Protein AF-A0AAN5R4V4-F1 (afdb_monomer_lite)

Radius of gyration: 20.56 Å; chains: 1; bounding box: 42×52×54 Å

Secondary structure (DSSP, 8-state):
--S-TTSTTSS-----------PPPHHHHHHHHHHHHTTS-HHHHHHHHHHHHHHHHHHTTS-GGGHHHHHHHHHHHTTT-HHHHHHHHHHHHHHHHHHTT-

Organism: Legionella pneumophila (NCBI:txid446)

Structure (mmCIF, N/CA/C/O backbone):
data_AF-A0AAN5R4V4-F1
#
_entry.id   AF-A0AAN5R4V4-F1
#
loop_
_atom_site.group_PDB
_atom_site.id
_atom_site.type_symbol
_atom_site.label_atom_id
_atom_site.label_alt_id
_atom_site.label_comp_id
_atom_site.label_asym_id
_atom_site.label_entity_id
_atom_site.label_seq_id
_atom_site.pdbx_PDB_ins_code
_atom_site.Cartn_x
_atom_site.Cartn_y
_atom_site.Cartn_z
_atom_site.occupancy
_atom_site.B_iso_or_equiv
_atom_site.auth_seq_id
_atom_site.auth_comp_id
_atom_site.auth_asym_id
_atom_site.auth_atom_id
_atom_site.pdbx_PDB_model_num
ATOM 1 N N . MET A 1 1 ? -23.523 39.563 37.818 1.00 46.62 1 MET A N 1
ATOM 2 C CA . MET A 1 1 ? -23.634 39.715 36.348 1.00 46.62 1 MET A CA 1
ATOM 3 C C . MET A 1 1 ? -22.428 40.536 35.891 1.00 46.62 1 MET A C 1
ATOM 5 O O . MET A 1 1 ? -22.315 41.641 36.377 1.00 46.62 1 MET A O 1
ATOM 9 N N . LEU A 1 2 ? -21.408 40.138 35.131 1.00 40.41 2 LEU A N 1
ATOM 10 C CA . LEU A 1 2 ? -21.010 38.964 34.356 1.00 40.41 2 LEU A CA 1
ATOM 11 C C . LEU A 1 2 ? -19.519 38.707 34.707 1.00 40.41 2 LEU A C 1
ATOM 13 O O . LEU A 1 2 ? -18.661 39.493 34.322 1.00 40.41 2 LEU A O 1
ATOM 17 N N . LYS A 1 3 ? -19.177 37.634 35.431 1.00 44.00 3 LYS A N 1
ATOM 18 C CA . LYS A 1 3 ? -17.776 37.165 35.593 1.00 44.00 3 LYS A CA 1
ATOM 19 C C . LYS A 1 3 ? -17.554 35.779 34.964 1.00 44.00 3 LYS A C 1
ATOM 21 O O . LYS A 1 3 ? -16.585 35.105 35.274 1.00 44.00 3 LYS A O 1
ATOM 26 N N . PHE A 1 4 ? -18.449 35.367 34.065 1.00 46.41 4 PHE A N 1
ATOM 27 C CA . PHE A 1 4 ? -18.423 34.049 33.417 1.00 46.41 4 PHE A CA 1
ATOM 28 C C . PHE A 1 4 ? -17.843 34.057 31.992 1.00 46.41 4 PHE A C 1
ATOM 30 O O . PHE A 1 4 ? -17.667 33.001 31.400 1.00 46.41 4 PHE A O 1
ATOM 37 N N . PHE A 1 5 ? -17.500 35.225 31.437 1.00 43.38 5 PHE A N 1
ATOM 38 C CA . PHE A 1 5 ? -17.176 35.350 30.008 1.00 43.38 5 PHE A CA 1
ATOM 39 C C . PHE A 1 5 ? -15.700 35.116 29.633 1.00 43.38 5 PHE A C 1
ATOM 41 O O . PHE A 1 5 ? -15.364 35.174 28.457 1.00 43.38 5 PHE A O 1
ATOM 48 N N . LYS A 1 6 ? -14.797 34.862 30.594 1.00 40.34 6 LYS A N 1
ATOM 49 C CA . LYS A 1 6 ? -13.350 34.734 30.308 1.00 40.34 6 LYS A CA 1
ATOM 50 C C . LYS A 1 6 ? -12.802 33.304 30.257 1.00 40.34 6 LYS A C 1
ATOM 52 O O . LYS A 1 6 ? -11.677 33.130 29.810 1.00 40.34 6 LYS A O 1
ATOM 57 N N . ILE A 1 7 ? -13.560 32.291 30.679 1.00 48.81 7 ILE A N 1
ATOM 58 C CA . ILE A 1 7 ? -13.023 30.922 30.835 1.00 48.81 7 ILE A CA 1
ATOM 59 C C . ILE A 1 7 ? -13.270 30.047 29.590 1.00 48.81 7 ILE A C 1
ATOM 61 O O . ILE A 1 7 ? -12.554 29.080 29.366 1.00 48.81 7 ILE A O 1
ATOM 65 N N . VAL A 1 8 ? -14.208 30.422 28.714 1.00 49.06 8 VAL A N 1
ATOM 66 C CA . VAL A 1 8 ? -14.589 29.598 27.547 1.00 49.06 8 VAL A CA 1
ATOM 67 C C . VAL A 1 8 ? -13.579 29.687 26.387 1.00 49.06 8 VAL A C 1
ATOM 69 O O . VAL A 1 8 ? -13.575 28.836 25.508 1.00 49.06 8 VAL A O 1
ATOM 72 N N . SER A 1 9 ? -12.672 30.672 26.380 1.00 48.00 9 SER A N 1
ATOM 73 C CA . SER A 1 9 ? -11.843 30.964 25.197 1.00 48.00 9 SER A CA 1
ATOM 74 C C . SER A 1 9 ? -10.482 30.255 25.137 1.00 48.00 9 SER A C 1
ATOM 76 O O . SER A 1 9 ? -9.791 30.404 24.134 1.00 48.00 9 SER A O 1
ATOM 78 N N . VAL A 1 10 ? -10.057 29.526 26.177 1.00 50.41 10 VAL A N 1
ATOM 79 C CA . VAL A 1 10 ? -8.672 28.994 26.263 1.00 50.41 10 VAL A CA 1
ATOM 80 C C . VAL A 1 10 ? -8.592 27.475 26.042 1.00 50.41 10 VAL A C 1
ATOM 82 O O . VAL A 1 10 ? -7.509 26.934 25.859 1.00 50.41 10 VAL A O 1
ATOM 85 N N . PHE A 1 11 ? -9.724 26.771 25.979 1.00 48.31 11 PHE A N 1
ATOM 8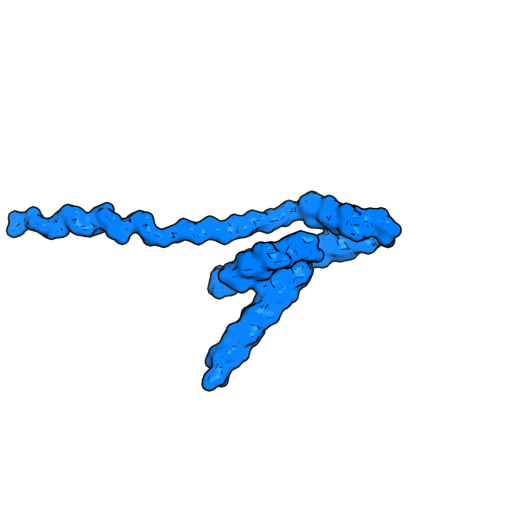6 C CA . PHE A 1 11 ? -9.765 25.301 25.962 1.00 48.31 11 PHE A CA 1
ATOM 87 C C . PHE A 1 11 ? -10.137 24.687 24.599 1.00 48.31 11 PHE A C 1
ATOM 89 O O . PHE A 1 11 ? -10.706 23.602 24.545 1.00 48.31 11 PHE A O 1
ATOM 96 N N . LEU A 1 12 ? -9.836 25.376 23.491 1.00 50.16 12 LEU A N 1
ATOM 97 C CA . LEU A 1 12 ? -10.159 24.921 22.128 1.00 50.16 12 LEU A CA 1
ATOM 98 C C . LEU A 1 12 ? -8.940 24.968 21.185 1.00 50.16 12 LEU A C 1
ATOM 100 O O . LEU A 1 12 ? -9.042 25.424 20.053 1.00 50.16 12 LEU A O 1
ATOM 104 N N . LEU A 1 13 ? -7.763 24.556 21.664 1.00 51.91 13 LEU A N 1
ATOM 105 C CA . LEU A 1 13 ? -6.539 24.445 20.848 1.00 51.91 13 LEU A CA 1
ATOM 106 C C . LEU A 1 13 ? -5.776 23.134 21.099 1.00 51.91 13 LEU A C 1
ATOM 108 O O . LEU A 1 13 ? -4.564 23.065 20.915 1.00 51.91 13 LEU A O 1
ATOM 112 N N . LEU A 1 14 ? -6.471 22.085 21.535 1.00 58.34 14 LEU A N 1
ATOM 113 C CA . LEU A 1 14 ? -5.884 20.759 21.682 1.00 58.34 14 LEU A CA 1
ATOM 114 C C . LEU A 1 14 ? -6.630 19.776 20.784 1.00 58.34 14 LEU A C 1
ATOM 116 O O . LEU A 1 14 ? -7.855 19.738 20.797 1.00 58.34 14 LEU A O 1
ATOM 120 N N . PHE A 1 15 ? -5.837 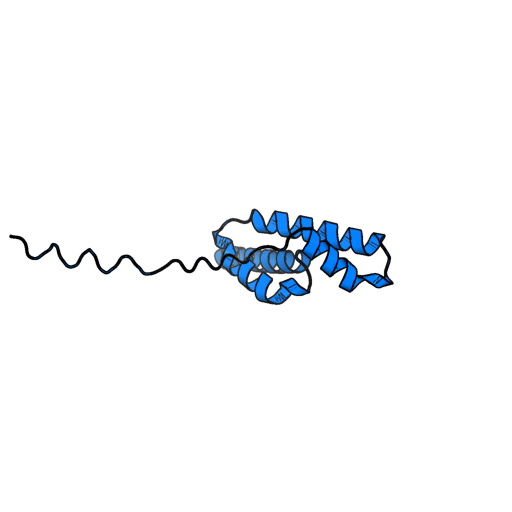18.967 20.084 1.00 55.69 15 PHE A N 1
ATOM 121 C CA . PHE A 1 15 ? -6.211 17.818 19.259 1.00 55.69 15 PHE A CA 1
ATOM 122 C C . PHE A 1 15 ? -6.725 18.125 17.856 1.00 55.69 15 PHE A C 1
ATOM 124 O O . PHE A 1 15 ? -7.920 18.166 17.626 1.00 55.69 15 PHE A O 1
ATOM 131 N N . THR A 1 16 ? -5.790 18.185 16.907 1.00 49.34 16 THR A N 1
ATOM 132 C CA . THR A 1 16 ? -5.743 17.196 15.814 1.00 49.34 16 THR A CA 1
ATOM 133 C C . THR A 1 16 ? -4.332 17.194 15.225 1.00 49.34 16 THR A C 1
ATOM 135 O O . THR A 1 16 ? -4.022 17.979 14.330 1.00 49.34 16 THR A O 1
ATOM 138 N N . SER A 1 17 ? -3.446 16.327 15.719 1.00 43.91 17 SER A N 1
ATOM 139 C CA . SER A 1 17 ? -2.275 15.923 14.937 1.00 43.91 17 SER A CA 1
ATOM 140 C C . SER A 1 17 ? -2.773 14.988 13.837 1.00 43.91 17 SER A C 1
ATOM 142 O O . SER A 1 17 ? -2.822 13.775 14.021 1.00 43.91 17 SER A O 1
ATOM 144 N N . LEU A 1 18 ? -3.222 15.565 12.722 1.00 55.03 18 LEU A N 1
ATOM 145 C CA . LEU A 1 18 ? -3.427 14.828 11.479 1.00 55.03 18 LEU A CA 1
ATOM 146 C C . LEU A 1 18 ? -2.041 14.412 10.975 1.00 55.03 18 LEU A C 1
ATOM 148 O O . LEU A 1 18 ? -1.411 15.134 10.205 1.00 55.03 18 LEU A O 1
ATOM 152 N N . ASN A 1 19 ? -1.543 13.270 11.445 1.00 54.16 19 ASN A N 1
ATOM 153 C CA . ASN A 1 19 ? -0.418 12.599 10.806 1.00 54.16 19 ASN A CA 1
ATOM 154 C C . ASN A 1 19 ? -0.955 11.956 9.526 1.00 54.16 19 ASN A C 1
ATOM 156 O O . ASN A 1 19 ? -1.246 10.773 9.489 1.00 54.16 19 ASN A O 1
ATOM 160 N N . SER A 1 20 ? -1.165 12.756 8.482 1.00 58.25 20 SER A N 1
ATOM 161 C CA . SER A 1 20 ? -1.435 12.195 7.163 1.00 58.25 20 SER A CA 1
ATOM 162 C C . SER A 1 20 ? -0.114 11.644 6.642 1.00 58.25 20 SER A C 1
ATOM 164 O O . SER A 1 20 ? 0.740 12.423 6.216 1.00 58.25 20 SER A O 1
ATOM 166 N N . PHE A 1 21 ? 0.075 10.324 6.665 1.00 66.25 21 PHE A N 1
ATOM 167 C CA . PHE A 1 21 ? 1.111 9.730 5.827 1.00 66.25 21 PHE A CA 1
ATOM 168 C C . PHE A 1 21 ? 0.778 10.064 4.371 1.00 66.25 21 PHE A C 1
ATOM 170 O O . PHE A 1 21 ? -0.317 9.784 3.878 1.00 66.25 21 PHE A O 1
ATOM 177 N N . ALA A 1 22 ? 1.695 10.756 3.699 1.00 81.06 22 ALA A N 1
ATOM 178 C CA . ALA A 1 22 ? 1.546 11.053 2.287 1.00 81.06 22 ALA A CA 1
ATOM 179 C C . ALA A 1 22 ? 1.873 9.781 1.505 1.00 81.06 22 ALA A C 1
ATOM 181 O O . ALA A 1 22 ? 2.996 9.287 1.556 1.00 81.06 22 ALA A O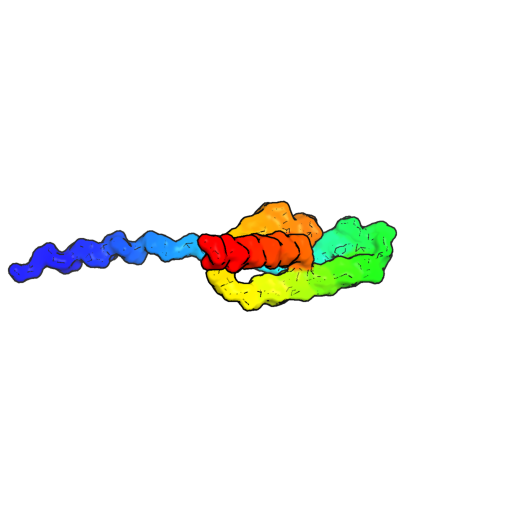 1
ATOM 182 N N . TYR A 1 23 ? 0.885 9.238 0.800 1.00 88.12 23 TYR A N 1
ATOM 183 C CA . TYR A 1 23 ? 1.112 8.112 -0.092 1.00 88.12 23 TYR A CA 1
ATOM 184 C C . TYR A 1 23 ? 2.059 8.505 -1.236 1.00 88.12 23 TYR A C 1
ATOM 186 O O . TYR A 1 23 ? 1.883 9.558 -1.854 1.00 88.12 23 TYR A O 1
ATOM 194 N N . LYS A 1 24 ? 3.021 7.633 -1.558 1.00 92.81 24 LYS A N 1
ATOM 195 C CA . LYS A 1 24 ? 3.930 7.796 -2.695 1.00 92.81 24 LYS A CA 1
ATOM 196 C C . LYS A 1 24 ? 3.160 7.872 -4.010 1.00 92.81 24 LYS A C 1
ATOM 198 O O . LYS A 1 24 ? 2.168 7.166 -4.239 1.00 92.81 24 LYS A O 1
ATOM 203 N N . SER A 1 25 ? 3.666 8.699 -4.912 1.00 96.69 25 SER A N 1
ATOM 204 C CA . SER A 1 25 ? 3.206 8.798 -6.294 1.00 96.69 25 SER A CA 1
ATOM 205 C C . SER A 1 25 ? 3.461 7.505 -7.081 1.00 96.69 25 SER A C 1
ATOM 207 O O . SER A 1 25 ? 4.237 6.638 -6.678 1.00 96.69 25 SER A O 1
ATOM 209 N N . ASN A 1 26 ? 2.825 7.373 -8.251 1.00 97.94 26 ASN A N 1
ATOM 210 C CA . ASN A 1 26 ? 3.084 6.233 -9.141 1.00 97.94 26 ASN A CA 1
ATOM 211 C C . ASN A 1 26 ? 4.556 6.170 -9.570 1.00 97.94 26 ASN A C 1
ATOM 213 O O . ASN A 1 26 ? 5.102 5.081 -9.697 1.00 97.94 26 ASN A O 1
ATOM 217 N N . GLU A 1 27 ? 5.195 7.321 -9.791 1.00 98.06 27 GLU A N 1
ATOM 218 C CA . GLU A 1 27 ? 6.597 7.387 -10.205 1.00 98.06 27 GLU A CA 1
ATOM 219 C C . GLU A 1 27 ? 7.530 6.857 -9.113 1.00 98.06 27 GLU A C 1
ATOM 221 O O . GLU A 1 27 ? 8.394 6.028 -9.394 1.00 98.06 27 GLU A O 1
ATOM 226 N N . GLU A 1 28 ? 7.310 7.253 -7.860 1.00 97.69 28 GLU A N 1
ATOM 227 C CA . GLU A 1 28 ? 8.077 6.750 -6.715 1.00 97.69 28 GLU A CA 1
ATOM 228 C C . GLU A 1 28 ? 7.916 5.235 -6.533 1.00 97.69 28 GLU A C 1
ATOM 230 O O . GLU A 1 28 ? 8.905 4.538 -6.300 1.00 97.69 28 GLU A O 1
ATOM 235 N N . ILE A 1 29 ? 6.699 4.703 -6.701 1.00 98.12 29 ILE A N 1
ATOM 236 C CA . ILE A 1 29 ? 6.442 3.253 -6.649 1.00 98.12 29 ILE A CA 1
ATOM 237 C C . ILE A 1 29 ? 7.157 2.528 -7.797 1.00 98.12 29 ILE A C 1
ATOM 239 O O . ILE A 1 29 ? 7.822 1.515 -7.576 1.00 98.12 29 ILE A O 1
ATOM 243 N N . ILE A 1 30 ? 7.067 3.051 -9.024 1.00 98.00 30 ILE A N 1
ATOM 244 C CA . ILE A 1 30 ? 7.743 2.474 -10.195 1.00 98.00 30 ILE A CA 1
ATOM 245 C C . ILE A 1 30 ? 9.261 2.469 -9.994 1.00 98.00 30 ILE A C 1
ATOM 247 O O . ILE A 1 30 ? 9.911 1.473 -10.318 1.00 98.00 30 ILE A O 1
ATOM 251 N N . ASN A 1 31 ? 9.829 3.553 -9.463 1.00 97.75 31 ASN A N 1
ATOM 252 C CA . ASN A 1 31 ? 11.264 3.662 -9.205 1.00 97.75 31 ASN A CA 1
ATOM 253 C C . ASN A 1 31 ? 11.714 2.659 -8.141 1.00 97.75 31 ASN A C 1
ATOM 255 O O . ASN A 1 31 ? 12.658 1.914 -8.385 1.00 97.75 31 ASN A O 1
ATOM 259 N N . MET A 1 32 ? 10.979 2.539 -7.036 1.00 97.06 32 MET A N 1
ATOM 260 C CA . MET A 1 32 ? 11.239 1.530 -6.006 1.00 97.06 32 MET A CA 1
ATOM 261 C C . MET A 1 32 ? 11.197 0.099 -6.573 1.00 97.06 32 MET A C 1
ATOM 263 O O . MET A 1 32 ? 12.117 -0.687 -6.353 1.00 97.06 32 MET A O 1
ATOM 267 N N . CYS A 1 33 ? 10.172 -0.245 -7.360 1.00 97.88 33 CYS A N 1
ATOM 268 C CA . CYS A 1 33 ? 10.083 -1.555 -8.013 1.00 97.88 33 CYS A CA 1
ATOM 269 C C . CYS A 1 33 ? 11.226 -1.787 -9.009 1.00 97.88 33 CYS A C 1
ATOM 271 O O . CYS A 1 33 ? 11.734 -2.904 -9.126 1.00 97.88 33 CYS A O 1
ATOM 273 N N . ARG A 1 34 ? 11.651 -0.741 -9.726 1.00 97.44 34 ARG A N 1
ATOM 274 C CA . ARG A 1 34 ? 12.793 -0.811 -10.640 1.00 97.44 34 ARG A CA 1
ATOM 275 C C . ARG A 1 34 ? 14.090 -1.059 -9.882 1.00 97.44 34 ARG A C 1
ATOM 277 O O . ARG A 1 34 ? 14.873 -1.882 -10.333 1.00 97.44 34 ARG A O 1
ATOM 284 N N . GLU A 1 35 ? 14.313 -0.387 -8.759 1.00 96.44 35 GLU A N 1
ATOM 285 C CA . GLU A 1 35 ? 15.489 -0.600 -7.911 1.00 96.44 35 GLU A CA 1
ATOM 286 C C . GLU A 1 35 ? 15.514 -2.029 -7.356 1.00 96.44 35 GLU A C 1
ATOM 288 O O . GLU A 1 35 ? 16.517 -2.727 -7.507 1.00 96.44 35 GLU A O 1
ATOM 293 N N . LYS A 1 36 ? 14.383 -2.499 -6.812 1.00 95.81 36 LYS A N 1
ATOM 294 C CA . LYS A 1 36 ? 14.249 -3.829 -6.194 1.00 95.81 36 LYS A CA 1
ATOM 295 C C . LYS A 1 36 ? 14.391 -4.982 -7.195 1.00 95.81 36 LYS A C 1
ATOM 297 O O . LYS A 1 36 ? 14.942 -6.019 -6.840 1.00 95.81 36 LYS A O 1
ATOM 302 N N . TYR A 1 37 ? 13.924 -4.806 -8.434 1.00 96.25 37 TYR A N 1
ATOM 303 C CA . TYR A 1 37 ? 13.835 -5.878 -9.440 1.00 96.25 37 TYR A CA 1
ATOM 304 C C . TYR A 1 37 ? 14.562 -5.569 -10.757 1.00 96.25 37 TYR A C 1
ATOM 306 O O . TYR A 1 37 ? 14.230 -6.132 -11.801 1.00 96.25 37 TYR A O 1
ATOM 314 N N . SER A 1 38 ? 15.564 -4.686 -10.736 1.00 89.94 38 SER A N 1
ATOM 315 C CA . SER A 1 38 ? 16.302 -4.255 -11.940 1.00 89.94 38 SER A CA 1
ATOM 316 C C . SER A 1 38 ? 16.912 -5.409 -12.749 1.00 89.94 38 SER A C 1
ATOM 318 O O . SER A 1 38 ? 17.011 -5.307 -13.972 1.00 89.94 38 SER A O 1
ATOM 320 N N . THR A 1 39 ? 17.284 -6.512 -12.093 1.00 94.88 39 THR A N 1
ATOM 321 C CA . THR A 1 39 ? 17.885 -7.706 -12.712 1.00 94.88 39 THR A CA 1
ATOM 322 C C . THR A 1 39 ? 16.869 -8.718 -13.238 1.00 94.88 39 THR A C 1
ATOM 324 O O . THR A 1 39 ? 17.228 -9.563 -14.053 1.00 94.88 39 THR A O 1
ATOM 327 N N . GLU A 1 40 ? 15.605 -8.625 -12.819 1.00 92.75 40 GLU A N 1
ATOM 328 C CA . GLU A 1 40 ? 14.554 -9.616 -13.111 1.00 92.75 40 GLU A CA 1
ATOM 329 C C . GLU A 1 40 ? 13.765 -9.301 -14.397 1.00 92.75 40 GLU A C 1
ATOM 331 O O . GLU A 1 40 ? 12.890 -10.056 -14.825 1.00 92.75 40 GLU A O 1
ATOM 336 N N . GLY A 1 41 ? 14.077 -8.174 -15.042 1.00 93.81 41 GLY A N 1
ATOM 337 C CA . GLY A 1 41 ? 13.465 -7.741 -16.296 1.00 93.81 41 GLY A CA 1
ATOM 338 C C . GLY A 1 41 ? 12.197 -6.894 -16.128 1.00 93.81 41 GLY A C 1
ATOM 339 O O . GLY A 1 41 ? 11.551 -6.838 -15.082 1.00 93.81 41 GLY A O 1
ATOM 340 N N . SER A 1 42 ? 11.818 -6.203 -17.207 1.00 96.50 42 SER A N 1
ATOM 341 C CA . SER A 1 42 ? 10.759 -5.182 -17.189 1.00 96.50 42 SER A CA 1
ATOM 342 C C . SER A 1 42 ? 9.364 -5.723 -16.861 1.00 96.50 42 SER A C 1
ATOM 344 O O . SER A 1 42 ? 8.551 -4.993 -16.297 1.00 96.50 42 SER A O 1
ATOM 346 N N . ALA A 1 43 ? 9.082 -6.991 -17.175 1.00 97.94 43 ALA A N 1
ATOM 347 C CA . ALA A 1 43 ? 7.808 -7.626 -16.843 1.00 97.94 43 ALA A CA 1
ATOM 348 C C . ALA A 1 43 ? 7.607 -7.753 -15.322 1.00 97.94 43 ALA A C 1
ATOM 350 O O . ALA A 1 43 ? 6.516 -7.468 -14.829 1.00 97.94 43 ALA A O 1
ATOM 351 N N . VAL A 1 44 ? 8.662 -8.108 -14.578 1.00 98.00 44 VAL A N 1
ATOM 352 C CA . VAL A 1 44 ? 8.624 -8.220 -13.110 1.00 98.00 44 VAL A CA 1
ATOM 353 C C . VAL A 1 44 ? 8.477 -6.842 -12.471 1.00 98.00 44 VAL A C 1
ATOM 355 O O . VAL A 1 44 ? 7.631 -6.658 -11.598 1.00 98.00 44 VAL A O 1
ATOM 358 N N . VAL A 1 45 ? 9.220 -5.846 -12.967 1.00 97.94 45 VAL A N 1
ATOM 359 C CA . VAL A 1 45 ? 9.093 -4.451 -12.511 1.00 97.94 45 VAL A CA 1
ATOM 360 C C . VAL A 1 45 ? 7.670 -3.928 -12.723 1.00 97.94 45 VAL A C 1
ATOM 362 O O . VAL A 1 45 ? 7.101 -3.328 -11.812 1.00 97.94 45 VAL A O 1
ATOM 365 N N . LYS A 1 46 ? 7.070 -4.184 -13.895 1.00 97.94 46 LYS A N 1
ATOM 366 C CA . LYS A 1 46 ? 5.684 -3.786 -14.178 1.00 97.94 46 LYS A CA 1
ATOM 367 C C . LYS A 1 46 ? 4.708 -4.460 -13.215 1.00 97.94 46 LYS A C 1
ATOM 369 O O . LYS A 1 46 ? 3.861 -3.780 -12.653 1.00 97.94 46 LYS A O 1
ATOM 374 N N . TYR A 1 47 ? 4.840 -5.770 -13.011 1.00 98.31 47 TYR A N 1
ATOM 375 C CA . TYR A 1 47 ? 3.972 -6.509 -12.096 1.00 98.31 47 TYR A CA 1
ATOM 376 C C . TYR A 1 47 ? 4.049 -5.967 -10.660 1.00 98.31 47 TYR A C 1
ATOM 378 O O . TYR A 1 47 ? 3.010 -5.749 -10.040 1.00 98.31 47 TYR A O 1
ATOM 386 N N . CYS A 1 48 ? 5.260 -5.696 -10.159 1.00 98.38 48 CYS A N 1
ATOM 387 C CA . CYS A 1 48 ? 5.472 -5.052 -8.860 1.00 98.38 48 CYS A CA 1
ATOM 388 C C . CYS A 1 48 ? 4.745 -3.703 -8.782 1.00 98.38 48 CYS A C 1
ATOM 390 O O . CYS A 1 48 ? 3.939 -3.487 -7.878 1.00 98.38 48 CYS A O 1
ATOM 392 N N . ALA A 1 49 ? 4.973 -2.823 -9.764 1.00 98.44 49 ALA A N 1
ATOM 393 C CA . ALA A 1 49 ? 4.403 -1.480 -9.756 1.00 98.44 49 ALA A CA 1
ATOM 394 C C . ALA A 1 49 ? 2.873 -1.498 -9.858 1.00 98.44 49 ALA A C 1
ATOM 396 O O . ALA A 1 49 ? 2.209 -0.790 -9.107 1.00 98.44 49 ALA A O 1
ATOM 397 N N . ASP A 1 50 ? 2.308 -2.331 -10.740 1.00 98.75 50 ASP A N 1
ATOM 398 C CA . ASP A 1 50 ? 0.857 -2.488 -10.875 1.00 98.75 50 ASP A CA 1
ATOM 399 C C . ASP A 1 50 ? 0.230 -2.904 -9.533 1.00 98.75 50 ASP A C 1
ATOM 401 O O . ASP A 1 50 ? -0.784 -2.340 -9.122 1.00 98.75 50 ASP A O 1
ATOM 405 N N . LYS A 1 51 ? 0.844 -3.872 -8.834 1.00 98.69 51 LYS A N 1
ATOM 406 C CA . LYS A 1 51 ? 0.324 -4.395 -7.565 1.00 98.69 51 LYS A CA 1
ATOM 407 C C . LYS A 1 51 ? 0.409 -3.393 -6.425 1.00 98.69 51 LYS A C 1
ATOM 409 O O . LYS A 1 51 ? -0.536 -3.289 -5.645 1.00 98.69 51 LYS A O 1
ATOM 414 N N . ASP A 1 52 ? 1.500 -2.647 -6.340 1.00 98.62 52 ASP A N 1
ATOM 415 C CA . ASP A 1 52 ? 1.660 -1.637 -5.300 1.00 98.62 52 ASP A CA 1
ATOM 416 C C . ASP A 1 52 ? 0.787 -0.401 -5.547 1.00 98.62 52 ASP A C 1
ATOM 418 O O . ASP A 1 52 ? 0.219 0.135 -4.597 1.00 98.62 52 ASP A O 1
ATOM 422 N N . ILE A 1 53 ? 0.602 0.018 -6.803 1.00 98.69 53 ILE A N 1
ATOM 423 C CA . ILE A 1 53 ? -0.336 1.098 -7.145 1.00 98.69 53 ILE A CA 1
ATOM 424 C C . ILE A 1 53 ? -1.769 0.683 -6.792 1.00 98.69 53 ILE A C 1
ATOM 426 O O . ILE A 1 53 ? -2.465 1.428 -6.105 1.00 98.69 53 ILE A O 1
ATOM 430 N N . GLU A 1 54 ? -2.187 -0.523 -7.194 1.00 98.69 54 GLU A N 1
ATOM 431 C CA . GLU A 1 54 ? -3.508 -1.072 -6.857 1.00 98.69 54 GLU A CA 1
ATOM 432 C C . GLU A 1 54 ? -3.727 -1.097 -5.334 1.00 98.69 54 GLU A C 1
ATOM 434 O O . GLU A 1 54 ? -4.762 -0.647 -4.837 1.00 98.69 54 GLU A O 1
ATOM 439 N N . ALA A 1 55 ? -2.741 -1.587 -4.579 1.00 98.56 55 ALA A N 1
ATOM 440 C CA . ALA A 1 55 ? -2.827 -1.687 -3.128 1.00 98.56 55 ALA A CA 1
ATOM 441 C C . ALA A 1 55 ? -2.880 -0.315 -2.439 1.00 98.56 55 ALA A C 1
ATOM 443 O O . ALA A 1 55 ? -3.683 -0.130 -1.523 1.00 98.56 55 ALA A O 1
ATOM 444 N N . ARG A 1 56 ? -2.075 0.655 -2.890 1.00 98.00 56 ARG A N 1
ATOM 445 C CA . ARG A 1 56 ? -2.112 2.042 -2.401 1.00 98.00 56 ARG A CA 1
ATOM 446 C C . ARG A 1 56 ? -3.486 2.669 -2.623 1.00 98.00 56 ARG A C 1
ATOM 448 O O . ARG A 1 56 ? -4.044 3.276 -1.710 1.00 98.00 56 ARG A O 1
ATOM 455 N N . ASP A 1 57 ? -4.044 2.504 -3.819 1.00 97.69 57 ASP A N 1
ATOM 456 C CA . ASP A 1 57 ? -5.350 3.065 -4.162 1.00 97.69 57 ASP A CA 1
ATOM 457 C C . ASP A 1 57 ? -6.460 2.437 -3.309 1.00 97.69 57 ASP A C 1
ATOM 459 O O . ASP A 1 57 ? -7.360 3.145 -2.857 1.00 97.69 57 ASP A O 1
ATOM 463 N N . GLN A 1 58 ? -6.372 1.136 -3.018 1.00 97.81 58 GLN A N 1
ATOM 464 C CA . GLN A 1 58 ? -7.294 0.453 -2.106 1.00 97.81 58 GLN A CA 1
ATOM 465 C C . GLN A 1 58 ? -7.145 0.954 -0.666 1.00 97.81 58 GLN A C 1
ATOM 467 O O . GLN A 1 58 ? -8.152 1.276 -0.044 1.00 97.81 58 GLN A O 1
ATOM 472 N N . LEU A 1 59 ? -5.915 1.083 -0.155 1.00 97.19 59 LEU A N 1
ATOM 473 C CA . LEU A 1 59 ? -5.637 1.633 1.178 1.00 97.19 59 LEU A CA 1
ATOM 474 C C . LEU A 1 59 ? -6.223 3.042 1.354 1.00 97.19 59 LEU A C 1
ATOM 476 O O . LEU A 1 59 ? -6.813 3.337 2.389 1.00 97.19 59 LEU A O 1
ATOM 480 N N . SER A 1 60 ? -6.143 3.891 0.323 1.00 94.75 60 SER A N 1
ATOM 481 C CA . SER A 1 60 ? -6.706 5.252 0.355 1.00 94.75 60 SER A CA 1
ATOM 482 C C . SER A 1 60 ? -8.235 5.303 0.498 1.00 94.75 60 SER A C 1
ATOM 484 O O . SER A 1 60 ? -8.786 6.338 0.866 1.00 94.75 60 SER A O 1
ATOM 486 N N . GLN A 1 61 ? -8.923 4.193 0.217 1.00 96.50 61 GLN A N 1
ATOM 487 C CA . GLN A 1 61 ? -10.382 4.080 0.279 1.00 96.50 61 GLN A CA 1
ATOM 488 C C . GLN A 1 61 ? -10.871 3.473 1.599 1.00 96.50 61 GLN A C 1
ATOM 490 O O . GLN A 1 61 ? -12.077 3.286 1.780 1.00 96.50 61 GLN A O 1
ATOM 495 N N . TYR A 1 62 ? -9.964 3.120 2.515 1.00 95.50 62 TYR A N 1
ATOM 496 C CA . TYR A 1 62 ? -10.352 2.493 3.772 1.00 95.50 62 TYR A CA 1
ATOM 497 C C . TYR A 1 62 ? -11.073 3.503 4.670 1.00 95.50 62 TYR A C 1
ATOM 499 O O . TYR A 1 62 ? -10.732 4.688 4.676 1.00 95.50 62 TYR A O 1
ATOM 507 N N . PRO A 1 63 ? -12.080 3.054 5.440 1.00 95.69 63 PRO A N 1
ATOM 508 C CA . PRO A 1 63 ? -12.710 3.884 6.453 1.00 95.69 63 PRO A CA 1
ATOM 509 C C . PRO A 1 63 ? -11.687 4.494 7.415 1.00 95.69 63 PRO A C 1
ATOM 511 O O . PRO A 1 63 ? -10.764 3.813 7.858 1.00 95.69 63 PRO A O 1
ATOM 514 N N . GLN A 1 64 ? -11.911 5.754 7.797 1.00 93.81 64 GLN A N 1
ATOM 515 C CA . GLN A 1 64 ? -11.011 6.507 8.678 1.00 93.81 64 GLN A CA 1
ATOM 516 C C . GLN A 1 64 ? -10.766 5.814 10.031 1.00 93.81 64 GLN A C 1
ATOM 518 O O . GLN A 1 64 ? -9.714 6.001 10.635 1.00 93.81 64 GLN A O 1
ATOM 523 N N . GLU A 1 65 ? -11.709 4.987 10.496 1.00 95.38 65 GLU A N 1
ATOM 524 C CA . GLU A 1 65 ? -11.567 4.170 11.712 1.00 95.38 65 GLU A CA 1
ATOM 525 C C . GLU A 1 65 ? -10.375 3.198 11.677 1.00 95.38 65 GLU A C 1
ATOM 527 O O . GLU A 1 65 ? -9.936 2.751 12.731 1.00 95.38 65 GLU A O 1
ATOM 532 N N . TYR A 1 66 ? -9.826 2.888 10.498 1.00 96.25 66 TYR A N 1
ATOM 533 C CA . TYR A 1 66 ? -8.665 2.006 10.349 1.00 96.25 66 TYR A CA 1
ATOM 534 C C . TYR A 1 66 ? -7.349 2.746 10.088 1.00 96.25 66 TYR A C 1
ATOM 536 O O . TYR A 1 66 ? -6.333 2.090 9.855 1.00 96.25 66 TYR A O 1
ATOM 544 N N . ASN A 1 67 ? -7.335 4.083 10.137 1.00 94.19 67 ASN A N 1
ATOM 545 C CA . ASN A 1 67 ? -6.127 4.865 9.859 1.00 94.19 67 ASN A CA 1
ATOM 546 C C . ASN A 1 67 ? -4.960 4.480 10.772 1.00 94.19 67 ASN A C 1
ATOM 548 O O . ASN A 1 67 ? -3.850 4.334 10.278 1.00 94.19 67 ASN A O 1
ATOM 552 N N . ASP A 1 68 ? -5.207 4.220 12.057 1.00 95.25 68 ASP A N 1
ATOM 553 C CA . ASP A 1 68 ? -4.143 3.845 12.997 1.00 95.25 68 ASP A CA 1
ATOM 554 C C . ASP A 1 68 ? -3.437 2.536 12.587 1.00 95.25 68 ASP A C 1
ATOM 556 O O . ASP A 1 68 ? -2.216 2.417 12.717 1.00 95.25 68 ASP A O 1
ATOM 560 N N . PHE A 1 69 ? -4.178 1.563 12.038 1.00 96.81 69 PHE A N 1
ATOM 561 C CA . PHE A 1 69 ? -3.596 0.325 11.507 1.00 96.81 69 PHE A CA 1
ATOM 562 C C . PHE A 1 69 ? -2.786 0.591 10.238 1.00 96.81 69 PHE A C 1
ATOM 564 O O . PHE A 1 69 ? -1.673 0.085 10.089 1.00 96.81 69 PHE A O 1
ATOM 571 N N . ILE A 1 70 ? -3.319 1.417 9.336 1.00 96.81 70 ILE A N 1
ATOM 572 C CA . ILE A 1 70 ? -2.653 1.772 8.080 1.00 96.81 70 ILE A CA 1
ATOM 573 C C . ILE A 1 70 ? -1.354 2.535 8.357 1.00 96.81 70 ILE A C 1
ATOM 575 O O . ILE A 1 70 ? -0.313 2.163 7.823 1.00 96.81 70 ILE A O 1
ATOM 579 N N . ASP A 1 71 ? -1.386 3.539 9.231 1.00 95.69 71 ASP A N 1
ATOM 580 C CA . ASP A 1 71 ? -0.235 4.363 9.607 1.00 95.69 71 ASP A CA 1
ATOM 581 C C . ASP A 1 71 ? 0.877 3.521 10.237 1.00 95.69 71 ASP A C 1
ATOM 583 O O . ASP A 1 71 ? 2.058 3.665 9.902 1.00 95.69 71 ASP A O 1
ATOM 587 N N . ARG A 1 72 ? 0.507 2.588 11.122 1.00 96.88 72 ARG A N 1
ATOM 588 C CA . ARG A 1 72 ? 1.447 1.625 11.705 1.00 96.88 72 ARG A CA 1
ATOM 589 C C . ARG A 1 72 ? 2.087 0.755 10.621 1.00 96.88 72 ARG A C 1
ATOM 591 O O . ARG A 1 72 ? 3.311 0.637 10.578 1.00 96.88 72 ARG A O 1
ATOM 598 N N . CYS A 1 73 ? 1.280 0.178 9.732 1.00 98.00 73 CYS A N 1
ATOM 599 C CA . CYS A 1 73 ? 1.766 -0.684 8.657 1.00 98.00 73 CYS A CA 1
ATOM 600 C C . CYS A 1 73 ? 2.624 0.075 7.633 1.00 98.00 73 CYS A C 1
ATOM 602 O O . CYS A 1 73 ? 3.608 -0.480 7.151 1.00 98.00 73 CYS A O 1
ATOM 604 N N . LEU A 1 74 ? 2.308 1.338 7.327 1.00 96.75 74 LEU A N 1
ATOM 605 C CA . LEU A 1 74 ? 3.143 2.204 6.490 1.00 96.75 74 LEU A CA 1
ATOM 606 C C . LEU A 1 74 ? 4.506 2.419 7.140 1.00 96.75 74 LEU A C 1
ATOM 608 O O . LEU A 1 74 ? 5.535 2.170 6.520 1.00 96.75 74 LEU A O 1
ATOM 612 N N . LYS A 1 75 ? 4.520 2.795 8.421 1.00 96.25 75 LYS A N 1
ATOM 613 C CA . LYS A 1 75 ? 5.763 2.999 9.171 1.00 96.25 75 LYS A CA 1
ATOM 614 C C . LYS A 1 75 ? 6.654 1.752 9.200 1.00 96.25 75 LYS A C 1
ATOM 616 O O . LYS A 1 75 ? 7.875 1.886 9.194 1.00 96.25 75 LYS A O 1
ATOM 621 N N . GLU A 1 76 ? 6.061 0.564 9.278 1.00 96.88 76 GLU A N 1
ATOM 622 C CA . GLU A 1 76 ? 6.802 -0.700 9.363 1.00 96.88 76 GLU A CA 1
ATOM 623 C C . GLU A 1 76 ? 7.220 -1.263 7.996 1.00 96.88 76 GLU A C 1
ATOM 625 O O . GLU A 1 76 ? 8.305 -1.831 7.892 1.00 96.88 76 GLU A O 1
ATOM 630 N N . TYR A 1 77 ? 6.388 -1.116 6.957 1.00 97.25 77 TYR A N 1
ATOM 631 C CA . TYR A 1 77 ? 6.519 -1.889 5.713 1.00 97.25 77 TYR A CA 1
ATOM 632 C C . TYR A 1 77 ? 6.511 -1.060 4.425 1.00 97.25 77 TYR A C 1
ATOM 634 O O . TYR A 1 77 ? 6.527 -1.640 3.340 1.00 97.25 77 TYR A O 1
ATOM 642 N N . GLU A 1 78 ? 6.516 0.274 4.478 1.00 94.12 78 GLU A N 1
ATOM 643 C CA . GLU A 1 78 ? 6.517 1.099 3.259 1.00 94.12 78 GLU A CA 1
ATOM 644 C C . GLU A 1 78 ? 7.699 0.787 2.321 1.00 94.12 78 GLU A C 1
ATOM 646 O O . GLU A 1 78 ? 7.542 0.833 1.100 1.00 94.12 78 GLU A O 1
ATOM 651 N N . SER A 1 79 ? 8.873 0.439 2.860 1.00 93.81 79 SER A N 1
ATOM 652 C CA . SER A 1 79 ? 10.037 0.036 2.054 1.00 93.81 79 SER A CA 1
ATOM 653 C C . SER A 1 79 ? 9.864 -1.318 1.362 1.00 93.81 79 SER A C 1
ATOM 655 O O . SER A 1 79 ? 10.574 -1.613 0.402 1.00 93.81 79 SER A O 1
ATOM 657 N N . GLU A 1 80 ? 8.940 -2.151 1.842 1.00 96.19 80 GLU A N 1
ATOM 658 C CA . GLU A 1 80 ? 8.665 -3.461 1.254 1.00 96.19 80 GLU A CA 1
ATOM 659 C C . GLU A 1 80 ? 7.656 -3.407 0.111 1.00 96.19 80 GLU A C 1
ATOM 661 O O . GLU A 1 80 ? 7.706 -4.272 -0.768 1.00 96.19 80 GLU A O 1
ATOM 666 N N . GLY A 1 81 ? 6.810 -2.376 0.103 1.00 97.25 81 GLY A N 1
ATOM 667 C CA . GLY A 1 81 ? 5.813 -2.118 -0.927 1.00 97.2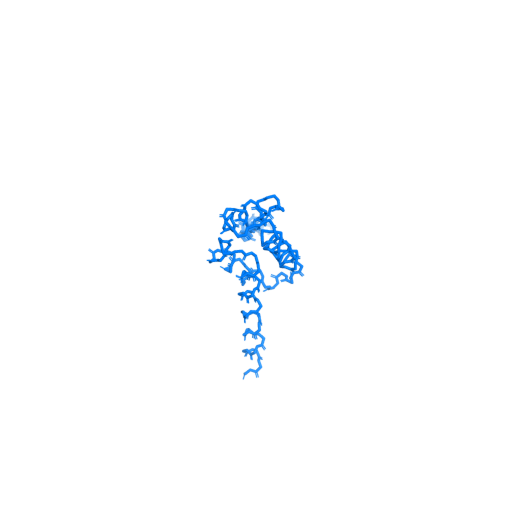5 81 GLY A CA 1
ATOM 668 C C . GLY A 1 81 ? 4.392 -2.021 -0.378 1.00 97.25 81 GLY A C 1
ATOM 669 O O . GLY A 1 81 ? 4.047 -2.595 0.659 1.00 97.25 81 GLY A O 1
ATOM 670 N N . TYR A 1 82 ? 3.528 -1.301 -1.092 1.00 98.38 82 TYR A N 1
ATOM 671 C CA . TYR A 1 82 ? 2.142 -1.068 -0.664 1.00 98.38 82 TYR A CA 1
ATOM 672 C C . TYR A 1 82 ? 1.301 -2.341 -0.613 1.00 98.38 82 TYR A C 1
ATOM 674 O O . TYR A 1 82 ? 0.384 -2.431 0.203 1.00 98.38 82 TYR A O 1
ATOM 682 N N . SER A 1 83 ? 1.616 -3.345 -1.432 1.00 98.44 83 SER A N 1
ATOM 683 C CA . SER A 1 83 ? 0.983 -4.664 -1.342 1.00 98.44 83 SER A CA 1
ATOM 684 C C . SER A 1 83 ? 1.211 -5.328 0.024 1.00 98.44 83 SER A C 1
ATOM 686 O O . SER A 1 83 ? 0.279 -5.910 0.584 1.00 98.44 83 SER A O 1
ATOM 688 N N . VAL A 1 84 ? 2.406 -5.175 0.608 1.00 98.38 84 VAL A N 1
ATOM 689 C CA . VAL A 1 84 ? 2.735 -5.669 1.957 1.00 98.38 84 VAL A CA 1
ATOM 690 C C . VAL A 1 84 ? 2.049 -4.826 3.030 1.00 98.38 84 VAL A C 1
ATOM 692 O O . VAL A 1 84 ? 1.447 -5.379 3.951 1.00 98.38 84 VAL A O 1
ATOM 695 N N . VAL A 1 85 ? 2.062 -3.497 2.885 1.00 98.38 85 VAL A N 1
ATOM 696 C CA . VAL A 1 85 ? 1.348 -2.581 3.793 1.00 98.38 85 VAL A CA 1
ATOM 697 C C . VAL A 1 85 ? -0.141 -2.922 3.854 1.00 98.38 85 VAL A C 1
ATOM 699 O O . VAL A 1 85 ? -0.709 -3.036 4.939 1.00 98.38 85 VAL A O 1
ATOM 702 N N . LYS A 1 86 ? -0.777 -3.143 2.699 1.00 98.44 86 LYS A N 1
ATOM 703 C CA . LYS A 1 86 ? -2.190 -3.516 2.623 1.00 98.44 86 LYS A CA 1
ATOM 704 C C . LYS A 1 86 ? -2.457 -4.850 3.308 1.00 98.44 86 LYS A C 1
ATOM 706 O O . LYS A 1 86 ? -3.409 -4.954 4.074 1.00 98.44 86 LYS A O 1
ATOM 711 N N . TYR A 1 87 ? -1.611 -5.850 3.069 1.00 98.62 87 TYR A N 1
ATOM 712 C CA . TYR A 1 87 ? -1.728 -7.136 3.752 1.00 98.62 87 TYR A CA 1
ATOM 713 C C . TYR A 1 87 ? -1.657 -6.983 5.281 1.00 98.62 87 TYR A C 1
ATOM 715 O O . TYR A 1 87 ? -2.467 -7.572 5.996 1.00 98.62 87 TYR A O 1
ATOM 723 N N . CYS A 1 88 ? -0.730 -6.159 5.778 1.00 98.69 88 CYS A N 1
ATOM 724 C CA . CYS A 1 88 ? -0.615 -5.831 7.199 1.00 98.69 88 CYS A CA 1
ATOM 725 C C . CYS A 1 88 ? -1.899 -5.175 7.740 1.00 98.69 88 CYS A C 1
ATOM 727 O O . CYS A 1 88 ? -2.460 -5.655 8.725 1.00 98.69 88 CYS A O 1
ATOM 729 N N . ALA A 1 89 ? -2.420 -4.148 7.060 1.00 98.44 89 ALA A N 1
ATOM 730 C CA . ALA A 1 89 ? -3.634 -3.452 7.489 1.00 98.44 89 ALA A CA 1
ATOM 731 C C . ALA A 1 89 ? -4.865 -4.379 7.478 1.00 98.44 89 ALA A C 1
ATOM 733 O O . ALA A 1 89 ? -5.661 -4.379 8.416 1.00 98.44 89 ALA A O 1
ATOM 734 N N . ASP A 1 90 ? -5.004 -5.224 6.454 1.00 98.69 90 ASP A N 1
ATOM 735 C CA . ASP A 1 90 ? -6.083 -6.215 6.367 1.00 98.69 90 ASP A CA 1
ATOM 736 C C . ASP A 1 90 ? -6.051 -7.210 7.529 1.00 98.69 90 ASP A C 1
ATOM 738 O O . ASP A 1 90 ? -7.103 -7.590 8.055 1.00 98.69 90 ASP A O 1
ATOM 742 N N . ALA A 1 91 ? -4.852 -7.648 7.920 1.00 98.62 91 ALA A N 1
ATOM 743 C CA . ALA A 1 91 ? -4.667 -8.574 9.026 1.00 98.62 91 ALA A CA 1
ATOM 744 C C . ALA A 1 91 ? -5.098 -7.947 10.361 1.00 98.62 91 ALA A C 1
ATOM 746 O O . ALA A 1 91 ? -5.859 -8.583 11.096 1.00 98.62 91 ALA A O 1
ATOM 747 N N . ASP A 1 92 ? -4.698 -6.702 10.630 1.00 98.19 92 ASP A N 1
ATOM 748 C CA . ASP A 1 92 ? -5.096 -5.957 11.832 1.00 98.19 92 ASP A CA 1
ATOM 749 C C . ASP A 1 92 ? -6.610 -5.746 11.893 1.00 98.19 92 ASP A C 1
ATOM 751 O O . ASP A 1 92 ? -7.253 -6.097 12.883 1.00 98.19 92 ASP A O 1
ATOM 755 N N . 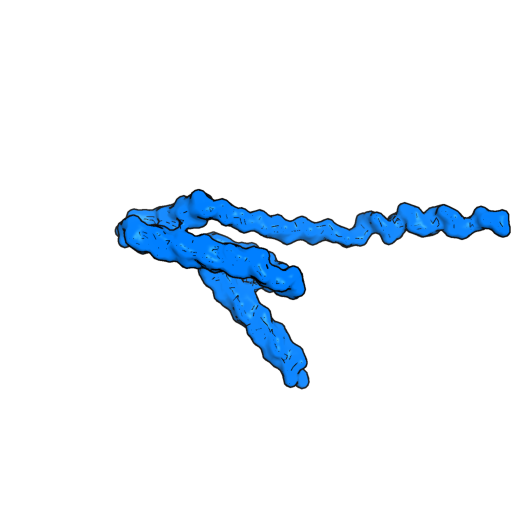ILE A 1 93 ? -7.212 -5.260 10.803 1.00 97.94 93 ILE A N 1
ATOM 756 C CA . ILE A 1 93 ? -8.660 -5.019 10.723 1.00 97.94 93 ILE A CA 1
ATOM 757 C C . ILE A 1 93 ? -9.437 -6.316 10.954 1.00 97.94 93 ILE A C 1
ATOM 759 O O . ILE A 1 93 ? -10.471 -6.334 11.630 1.00 97.94 93 ILE A O 1
ATOM 763 N N . LYS A 1 94 ? -8.963 -7.424 10.378 1.00 98.19 94 LYS A N 1
ATOM 764 C CA . LYS A 1 94 ? -9.577 -8.738 10.573 1.00 98.19 94 LYS A CA 1
ATOM 765 C C . LYS A 1 94 ? -9.458 -9.201 12.025 1.00 98.19 94 LYS A C 1
ATOM 767 O O . LYS A 1 94 ? -10.424 -9.766 12.539 1.00 98.19 94 LYS A O 1
ATOM 772 N N . ALA A 1 95 ? -8.307 -8.992 12.661 1.00 97.94 95 ALA A N 1
ATOM 773 C CA . ALA A 1 95 ? -8.086 -9.347 14.058 1.00 97.94 95 ALA A CA 1
ATOM 774 C C . ALA A 1 95 ? -8.990 -8.527 14.989 1.00 97.94 95 ALA A C 1
ATOM 776 O O . ALA A 1 95 ? -9.701 -9.112 15.803 1.00 97.94 95 ALA A O 1
ATOM 777 N N . GLU A 1 96 ? -9.061 -7.211 14.796 1.00 96.88 96 GLU A N 1
ATOM 778 C CA . GLU A 1 96 ? -9.927 -6.307 15.560 1.00 96.88 96 GLU A CA 1
ATOM 779 C C . GLU A 1 96 ? -11.404 -6.727 15.465 1.00 96.88 96 GLU A C 1
ATOM 781 O O . GLU A 1 96 ? -12.079 -6.944 16.472 1.00 96.88 96 GLU A O 1
ATOM 786 N N . LYS A 1 97 ? -11.894 -6.990 14.246 1.00 96.06 97 LYS A N 1
ATOM 787 C CA . LYS A 1 97 ? -13.262 -7.497 14.022 1.00 96.06 97 LYS A CA 1
ATOM 788 C C . LYS A 1 97 ? -13.525 -8.854 14.669 1.00 96.06 97 LYS A C 1
ATOM 790 O O . LYS A 1 97 ? -14.676 -9.175 14.966 1.00 96.06 97 LYS A O 1
ATOM 795 N N . ALA A 1 98 ? -12.500 -9.693 14.809 1.00 97.00 98 ALA A N 1
ATOM 796 C CA . ALA A 1 98 ? -12.630 -10.975 15.489 1.00 97.00 98 ALA A CA 1
ATOM 797 C C . ALA A 1 98 ? -12.709 -10.782 17.008 1.00 97.00 98 ALA A C 1
ATOM 799 O O . ALA A 1 98 ? -13.557 -11.409 17.637 1.00 97.00 98 ALA A O 1
ATOM 800 N N . LEU A 1 99 ? -11.891 -9.889 17.575 1.00 96.19 99 LEU A N 1
ATOM 801 C CA . LEU A 1 99 ? -11.873 -9.576 19.006 1.00 96.19 99 LEU A CA 1
ATOM 802 C C . LEU A 1 99 ? -13.202 -8.994 19.500 1.00 96.19 99 LEU A C 1
ATOM 804 O O . LEU A 1 99 ? -13.643 -9.351 20.582 1.00 96.19 99 LEU A O 1
ATOM 808 N N . GLN A 1 100 ? -13.897 -8.202 18.683 1.00 93.88 100 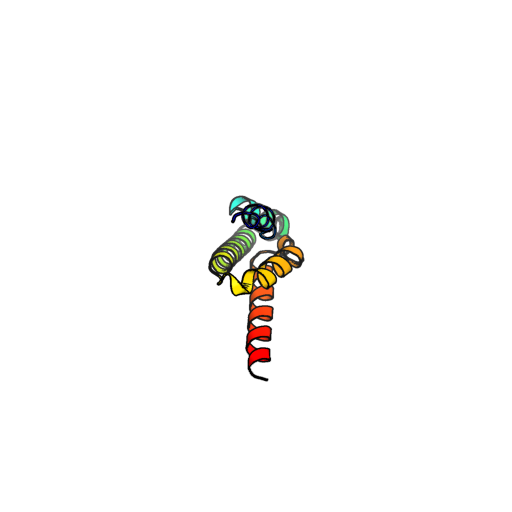GLN A N 1
ATOM 809 C CA . GLN A 1 100 ? -15.222 -7.652 19.020 1.00 93.88 100 GLN A CA 1
ATOM 810 C C . GLN A 1 100 ? -16.336 -8.705 19.169 1.00 93.88 100 GLN A C 1
ATOM 812 O O . GLN A 1 100 ? -17.435 -8.380 19.617 1.00 93.88 100 GLN A O 1
ATOM 817 N N . LYS A 1 101 ? -16.095 -9.952 18.745 1.00 91.94 101 LYS A N 1
ATOM 818 C CA . LYS A 1 101 ? -17.061 -11.057 18.854 1.00 91.94 101 LYS A CA 1
ATOM 819 C C . LYS A 1 101 ? -16.859 -11.928 20.096 1.00 91.94 101 LYS A C 1
ATOM 821 O O . LYS A 1 101 ? -17.678 -12.823 20.307 1.00 91.94 101 LYS A O 1
ATOM 826 N N . TYR A 1 102 ? -15.773 -11.722 20.838 1.00 78.56 102 TYR A N 1
ATOM 827 C CA . TYR A 1 102 ? -15.494 -12.403 22.105 1.00 78.56 102 TYR A CA 1
ATOM 828 C C . TYR A 1 102 ? -16.127 -11.645 23.271 1.00 78.56 102 TYR A C 1
ATOM 830 O O . TYR A 1 102 ? -16.578 -12.337 24.211 1.00 78.56 102 TYR A O 1
#

Foldseek 3Di:
DDPPPPPPPPPPDDDDPPPPPDDDDLVVQLVLLCVVCVPVDDVSSVVSSVQQVVLSVVLVPDPPVLVVQLVVLCVVCVSVGSNSSSVSSVVVVVVVVVVVVD

Sequence (102 aa):
MLKFFKIVSVFLLLFTSLNSFAYKSNEEIINMCREKYSTEGSAVVKYCADKDIEARDQLSQYPQEYNDFIDRCLKEYESEGYSVVKYCADADIKAEKALQKY

pLDDT: mean 86.78, std 19.2, range [40.34, 98.75]